Protein AF-A0A3C1B2U1-F1 (afdb_monomer_lite)

pLDDT: mean 78.53, std 18.51, range [32.44, 96.56]

Sequence (166 aa):
MKKTMICSLLISLIMLSIIATPVAAATLPESTLTSRSERLERRQAILDLRIVILKKQSSCLQMARDNNALRIELRELLKESSDTLTSEEIAVLKAINQEINGLADQLRETRGDIRSLLDALRDGTPPTLEKIKSTYDQIDDILDLRLDLLSQINDLLAQMARQISD

Structure (mmCIF, N/CA/C/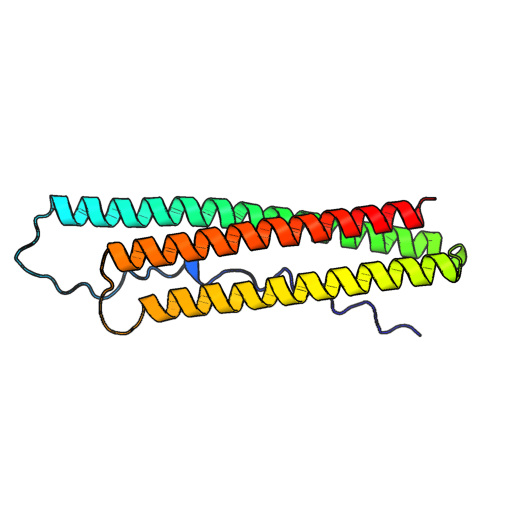O backbone):
data_AF-A0A3C1B2U1-F1
#
_entry.id   AF-A0A3C1B2U1-F1
#
loop_
_atom_site.group_PDB
_atom_site.id
_atom_site.type_symbol
_atom_site.label_atom_id
_atom_site.label_alt_id
_atom_site.label_comp_id
_atom_site.label_asym_id
_atom_site.label_entity_id
_atom_site.label_seq_id
_atom_site.pdbx_PDB_ins_code
_atom_site.Cartn_x
_atom_site.Cartn_y
_atom_site.Cartn_z
_atom_site.occupancy
_atom_site.B_iso_or_equiv
_atom_site.auth_seq_id
_atom_site.auth_comp_id
_atom_site.auth_asym_id
_atom_site.auth_atom_id
_atom_site.pdbx_PDB_model_num
ATOM 1 N N . MET A 1 1 ? -3.998 2.588 33.945 1.00 38.00 1 MET A N 1
ATOM 2 C CA . MET A 1 1 ? -3.057 2.044 32.936 1.00 38.00 1 MET A CA 1
ATOM 3 C C . MET A 1 1 ? -3.213 2.810 31.616 1.00 38.00 1 MET A C 1
ATOM 5 O O . MET A 1 1 ? -3.927 2.361 30.738 1.00 38.00 1 MET A O 1
ATOM 9 N N . LYS A 1 2 ? -2.622 4.010 31.490 1.00 34.47 2 LYS A N 1
ATOM 10 C CA . LYS A 1 2 ? -2.972 5.012 30.450 1.00 34.47 2 LYS A CA 1
ATOM 11 C C . LYS A 1 2 ? -1.898 5.249 29.361 1.00 34.47 2 LYS A C 1
ATOM 13 O O . LYS A 1 2 ? -1.813 6.352 28.840 1.00 34.47 2 LYS A O 1
ATOM 18 N N . LYS A 1 3 ? -1.030 4.281 29.024 1.00 32.44 3 LYS A N 1
ATOM 19 C CA . LYS A 1 3 ? 0.141 4.573 28.154 1.00 32.44 3 LYS A CA 1
ATOM 20 C C . LYS A 1 3 ? 0.396 3.681 26.932 1.00 32.44 3 LYS A C 1
ATOM 22 O O . LYS A 1 3 ? 1.359 3.944 26.227 1.00 32.44 3 LYS A O 1
ATOM 27 N N . THR A 1 4 ? -0.436 2.699 26.600 1.00 33.34 4 THR A N 1
ATOM 28 C CA . THR A 1 4 ? -0.079 1.718 25.548 1.00 33.34 4 THR A CA 1
ATOM 29 C C . THR A 1 4 ? -0.748 1.897 24.182 1.00 33.34 4 THR A C 1
ATOM 31 O O . THR A 1 4 ? -0.537 1.057 23.319 1.00 33.34 4 THR A O 1
ATOM 34 N N . MET A 1 5 ? -1.496 2.976 23.924 1.00 36.88 5 MET A N 1
ATOM 35 C CA . MET A 1 5 ? -2.307 3.077 22.692 1.00 36.88 5 MET A CA 1
ATOM 36 C C . MET A 1 5 ? -1.969 4.248 21.751 1.00 36.88 5 MET A C 1
ATOM 38 O O . MET A 1 5 ? -2.787 4.617 20.915 1.00 36.88 5 MET A O 1
ATOM 42 N N . ILE A 1 6 ? -0.781 4.857 21.876 1.00 36.12 6 ILE A N 1
ATOM 43 C CA . ILE A 1 6 ? -0.436 6.086 21.124 1.00 36.12 6 ILE A CA 1
ATOM 44 C C . ILE A 1 6 ? 0.585 5.858 19.987 1.00 36.12 6 ILE A C 1
ATOM 46 O O . ILE A 1 6 ? 0.707 6.700 19.102 1.00 36.12 6 ILE A O 1
ATOM 50 N N . CYS A 1 7 ? 1.272 4.716 19.902 1.00 33.25 7 CYS A N 1
ATOM 51 C CA . CYS A 1 7 ? 2.400 4.589 18.961 1.00 33.25 7 CYS A CA 1
ATOM 52 C C . CYS A 1 7 ? 2.063 4.273 17.488 1.00 33.25 7 CYS A C 1
ATOM 54 O O . CYS A 1 7 ? 2.971 4.287 16.664 1.00 33.25 7 CYS A O 1
ATOM 56 N N . SER A 1 8 ? 0.807 4.040 17.101 1.00 42.56 8 SER A N 1
ATOM 57 C CA . SER A 1 8 ? 0.472 3.630 15.721 1.00 42.56 8 SER A CA 1
ATOM 58 C C . SER A 1 8 ? 0.267 4.783 14.722 1.00 42.56 8 SER A C 1
ATOM 60 O O . SER A 1 8 ? 0.129 4.538 13.527 1.00 42.56 8 SER A O 1
ATOM 62 N N . LEU A 1 9 ? 0.308 6.045 15.169 1.00 40.25 9 LEU A N 1
ATOM 63 C CA . LEU A 1 9 ? 0.064 7.232 14.325 1.00 40.25 9 LEU A CA 1
ATOM 64 C C . LEU A 1 9 ? 1.242 7.624 13.409 1.00 40.25 9 LEU A C 1
ATOM 66 O O . LEU A 1 9 ? 1.083 8.463 12.530 1.00 40.25 9 LEU A O 1
ATOM 70 N N . LEU A 1 10 ? 2.425 7.032 13.599 1.00 41.00 10 LEU A N 1
ATOM 71 C CA . LEU A 1 10 ? 3.652 7.433 12.895 1.00 41.00 10 LEU A CA 1
ATOM 72 C C . LEU A 1 10 ? 4.003 6.573 11.671 1.00 41.00 10 LEU A C 1
ATOM 74 O O . LEU A 1 10 ? 4.903 6.939 10.916 1.00 41.00 10 LEU A O 1
ATOM 78 N N . ILE A 1 11 ? 3.305 5.458 11.437 1.00 44.84 11 ILE A N 1
ATOM 79 C CA . ILE A 1 11 ? 3.659 4.520 10.356 1.00 44.84 11 ILE A CA 1
ATOM 80 C C . ILE A 1 11 ? 3.142 5.005 8.987 1.00 44.84 11 ILE A C 1
ATOM 82 O O . ILE A 1 11 ? 3.762 4.734 7.959 1.00 44.84 11 ILE A O 1
ATOM 86 N N . SER A 1 12 ? 2.079 5.810 8.953 1.00 42.12 12 SER A N 1
ATOM 87 C CA . SER A 1 12 ? 1.441 6.279 7.714 1.00 42.12 12 SER A CA 1
ATOM 88 C C . SER A 1 12 ? 2.148 7.464 7.034 1.00 42.12 12 SER A C 1
ATOM 90 O O . SER A 1 12 ? 1.982 7.645 5.830 1.00 42.12 12 SER A O 1
ATOM 92 N N . LEU A 1 13 ? 2.967 8.255 7.746 1.00 40.09 13 LEU A N 1
ATOM 93 C CA . LEU A 1 13 ? 3.485 9.529 7.213 1.00 40.09 13 LEU A CA 1
ATOM 94 C C . LEU A 1 13 ? 4.898 9.474 6.602 1.00 40.09 13 LEU A C 1
ATOM 96 O O . LEU A 1 13 ? 5.290 10.404 5.904 1.00 40.09 13 LEU A O 1
ATOM 100 N N . ILE A 1 14 ? 5.683 8.411 6.817 1.00 43.47 14 ILE A N 1
ATOM 101 C CA . ILE A 1 14 ? 7.082 8.357 6.326 1.00 43.47 14 ILE A CA 1
ATOM 102 C C . ILE A 1 14 ? 7.179 7.818 4.880 1.00 43.47 14 ILE A C 1
ATOM 104 O O . ILE A 1 14 ? 8.216 7.319 4.433 1.00 43.47 14 ILE A O 1
ATOM 108 N N . MET A 1 15 ? 6.084 7.896 4.131 1.00 45.62 15 MET A N 1
ATOM 109 C CA . MET A 1 15 ? 5.932 7.278 2.824 1.00 45.62 15 MET A CA 1
ATOM 110 C C . MET A 1 15 ? 6.280 8.248 1.688 1.00 45.62 15 MET A C 1
ATOM 112 O O . MET A 1 15 ? 5.531 9.162 1.366 1.00 45.62 15 MET A O 1
ATOM 116 N N . LEU A 1 16 ? 7.404 7.940 1.031 1.00 47.59 16 LEU A N 1
ATOM 117 C CA . LEU A 1 16 ? 7.663 8.196 -0.391 1.00 47.59 16 LEU A CA 1
ATOM 118 C C . LE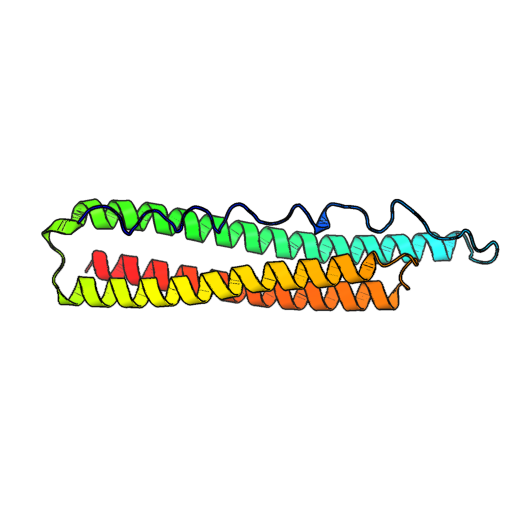U A 1 16 ? 8.141 9.588 -0.848 1.00 47.59 16 LEU A C 1
ATOM 120 O O . LEU A 1 16 ? 7.550 10.215 -1.722 1.00 47.59 16 LEU A O 1
ATOM 124 N N . SER A 1 17 ? 9.346 9.973 -0.424 1.00 45.50 17 SER A N 1
ATOM 125 C CA . SER A 1 17 ? 10.195 10.900 -1.198 1.00 45.50 17 SER A CA 1
ATOM 126 C C . SER A 1 17 ? 11.173 10.202 -2.165 1.00 45.50 17 SER A C 1
ATOM 128 O O . SER A 1 17 ? 11.888 10.876 -2.901 1.00 45.50 17 SER A O 1
ATOM 130 N N . ILE A 1 18 ? 11.218 8.862 -2.204 1.00 50.22 18 ILE A N 1
ATOM 131 C CA . ILE A 1 18 ? 12.315 8.115 -2.858 1.00 50.22 18 ILE A CA 1
ATOM 132 C C . ILE A 1 18 ? 12.126 7.995 -4.387 1.00 50.22 18 ILE A C 1
ATOM 134 O O . ILE A 1 18 ? 13.088 8.121 -5.136 1.00 50.22 18 ILE A O 1
ATOM 138 N N . ILE A 1 19 ? 10.890 7.859 -4.886 1.00 49.34 19 ILE A N 1
ATOM 139 C CA . ILE A 1 19 ? 10.606 7.737 -6.339 1.00 49.34 19 ILE A CA 1
ATOM 140 C C . ILE A 1 19 ? 10.613 9.117 -7.043 1.00 49.34 19 ILE A C 1
ATOM 142 O O . ILE A 1 19 ? 10.572 9.229 -8.273 1.00 49.34 19 ILE A O 1
ATOM 146 N N . ALA A 1 20 ? 10.680 10.216 -6.280 1.00 42.50 20 ALA A N 1
ATOM 147 C CA . ALA A 1 20 ? 10.669 11.578 -6.816 1.00 42.50 20 ALA A CA 1
ATOM 148 C C . ALA A 1 20 ? 12.016 11.986 -7.438 1.00 42.50 20 ALA A C 1
ATOM 150 O O . ALA A 1 20 ? 12.038 12.793 -8.373 1.00 42.50 20 ALA A O 1
ATOM 151 N N . THR A 1 21 ? 13.131 11.411 -6.977 1.00 47.03 21 THR A N 1
ATOM 152 C CA . THR A 1 21 ? 14.451 11.727 -7.528 1.00 47.03 21 THR A CA 1
ATOM 153 C C . THR A 1 21 ? 14.603 11.156 -8.937 1.00 47.03 21 THR A C 1
ATOM 155 O O . THR A 1 21 ? 14.472 9.946 -9.122 1.00 47.03 21 THR A O 1
ATOM 158 N N . PRO A 1 22 ? 14.888 11.990 -9.951 1.00 46.53 22 PRO A N 1
ATOM 159 C CA . PRO A 1 22 ? 15.189 11.493 -11.280 1.00 46.53 22 PRO A CA 1
ATOM 160 C C . PRO A 1 22 ? 16.494 10.692 -11.219 1.00 46.53 22 PRO A C 1
ATOM 162 O O . PRO A 1 22 ? 17.577 11.268 -11.184 1.00 46.53 22 PRO A O 1
ATOM 165 N N . VAL A 1 23 ? 16.394 9.363 -11.307 1.00 49.09 23 VAL A N 1
ATOM 166 C CA . VAL A 1 23 ? 17.527 8.471 -11.637 1.00 49.09 23 VAL A CA 1
ATOM 167 C C . VAL A 1 23 ? 18.179 8.884 -12.978 1.00 49.09 23 VAL A C 1
ATOM 169 O O . VAL A 1 23 ? 19.289 8.482 -13.287 1.00 49.09 23 VAL A O 1
ATOM 172 N N . ALA A 1 24 ? 17.525 9.760 -13.754 1.00 44.06 24 ALA A N 1
ATOM 173 C CA . ALA A 1 24 ? 17.918 10.177 -15.096 1.00 44.06 24 ALA A CA 1
ATOM 174 C C . ALA A 1 24 ? 18.443 11.626 -15.237 1.00 44.06 24 ALA A C 1
ATOM 176 O O . ALA A 1 24 ? 18.606 12.081 -16.369 1.00 44.06 24 ALA A O 1
ATOM 177 N N . ALA A 1 25 ? 18.682 12.380 -14.154 1.00 39.38 25 ALA A N 1
ATOM 178 C CA . ALA A 1 25 ? 19.197 13.757 -14.285 1.00 39.38 25 ALA A CA 1
ATOM 179 C C . ALA A 1 25 ? 20.733 13.860 -14.311 1.00 39.38 25 ALA A C 1
ATOM 181 O O . ALA A 1 25 ? 21.262 14.892 -14.715 1.00 39.38 25 ALA A O 1
ATOM 182 N N . ALA A 1 26 ? 21.460 12.807 -13.937 1.00 38.38 26 ALA A N 1
ATOM 183 C CA . ALA A 1 26 ? 22.915 12.789 -13.988 1.00 38.38 26 ALA A CA 1
ATOM 184 C C . ALA A 1 26 ? 23.394 11.483 -14.625 1.00 38.38 26 ALA A C 1
ATOM 186 O O . ALA A 1 26 ? 23.015 10.401 -14.195 1.00 38.38 26 ALA A O 1
ATOM 187 N N . THR A 1 27 ? 24.257 11.605 -15.632 1.00 46.31 27 THR A N 1
ATOM 188 C CA . THR A 1 27 ? 25.073 10.531 -16.219 1.00 46.31 27 THR A CA 1
ATOM 189 C C . THR A 1 27 ? 24.330 9.494 -17.071 1.00 46.31 27 THR A C 1
ATOM 191 O O . THR A 1 27 ? 24.038 8.383 -16.656 1.00 46.31 27 THR A O 1
ATOM 194 N N . LEU A 1 28 ? 24.106 9.822 -18.343 1.00 48.81 28 LEU A N 1
ATOM 195 C CA . LEU A 1 28 ? 24.262 8.824 -19.402 1.00 48.81 28 LEU A CA 1
ATOM 196 C C . LEU A 1 28 ? 25.491 9.265 -20.203 1.00 48.81 28 LEU A C 1
ATOM 198 O O . LEU A 1 28 ? 25.496 10.416 -20.645 1.00 48.81 28 LEU A O 1
ATOM 202 N N . PRO A 1 29 ? 26.534 8.429 -20.363 1.00 46.19 29 PRO A N 1
ATOM 203 C CA . PRO A 1 29 ? 27.626 8.745 -21.261 1.00 46.19 29 PRO A CA 1
ATOM 204 C C . PRO A 1 29 ? 27.020 8.950 -22.644 1.00 46.19 29 PRO A C 1
ATOM 206 O O . PRO A 1 29 ? 26.258 8.117 -23.143 1.00 46.19 29 PRO A O 1
ATOM 209 N N . GLU A 1 30 ? 27.316 10.105 -23.227 1.00 45.44 30 GLU A N 1
ATOM 210 C CA . GLU A 1 30 ? 26.991 10.440 -24.603 1.00 45.44 30 GLU A CA 1
ATOM 211 C C . GLU A 1 30 ? 27.755 9.486 -25.522 1.00 45.44 30 GLU A C 1
ATOM 213 O O . GLU A 1 30 ? 28.825 9.802 -26.030 1.00 45.44 30 GLU A O 1
ATOM 218 N N . SER A 1 31 ? 27.233 8.278 -25.733 1.00 48.59 31 SER A N 1
ATOM 219 C CA . SER A 1 31 ? 27.695 7.471 -26.852 1.00 48.59 31 SER A CA 1
ATOM 220 C C . SER A 1 31 ? 27.241 8.200 -28.114 1.00 48.59 31 SER A C 1
ATOM 222 O O . SER A 1 31 ? 26.040 8.302 -28.378 1.00 48.59 31 SER A O 1
ATOM 224 N N . THR A 1 32 ? 28.193 8.695 -28.891 1.00 53.06 32 THR A N 1
ATOM 225 C CA . THR A 1 32 ? 28.044 9.411 -30.169 1.00 53.06 32 THR A CA 1
ATOM 226 C C . THR A 1 32 ? 27.330 8.612 -31.276 1.00 53.06 32 THR A C 1
ATOM 228 O O . THR A 1 32 ? 27.247 9.076 -32.407 1.00 53.06 32 THR A O 1
ATOM 231 N N . LEU A 1 33 ? 26.793 7.426 -30.959 1.00 57.06 33 LEU A N 1
ATOM 232 C CA . LEU A 1 33 ? 26.267 6.425 -31.890 1.00 57.06 33 LEU A CA 1
ATOM 233 C C . LEU A 1 33 ? 24.751 6.171 -31.789 1.00 57.06 33 LEU A C 1
ATOM 235 O O . LEU A 1 33 ? 24.223 5.447 -32.623 1.00 57.06 33 LEU A O 1
ATOM 239 N N . THR A 1 34 ? 24.037 6.730 -30.805 1.00 66.06 34 THR A N 1
ATOM 240 C CA . THR A 1 34 ? 22.572 6.550 -30.700 1.00 66.06 34 THR A CA 1
ATOM 241 C C . THR A 1 34 ? 21.823 7.698 -31.356 1.00 66.06 34 THR A C 1
ATOM 243 O O . THR A 1 34 ? 22.113 8.87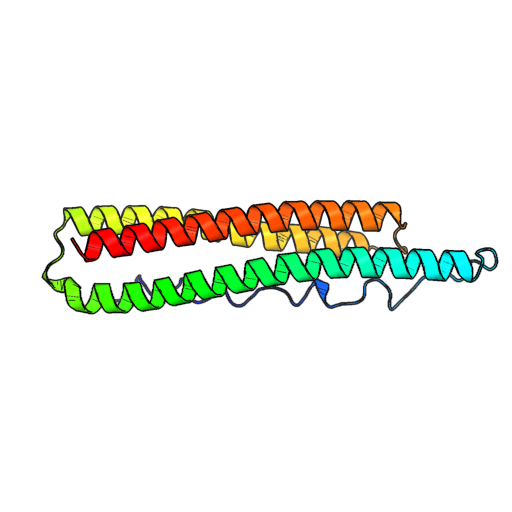6 -31.119 1.00 66.06 34 THR A O 1
ATOM 246 N N . SER A 1 35 ? 20.830 7.360 -32.176 1.00 80.38 35 SER A N 1
ATOM 247 C CA . SER A 1 35 ? 20.025 8.362 -32.863 1.00 80.38 35 SER A CA 1
ATOM 248 C C . SER A 1 35 ? 19.192 9.171 -31.860 1.00 80.38 35 SER A C 1
ATOM 250 O O . SER A 1 35 ? 18.817 8.712 -30.776 1.00 80.38 35 SER A O 1
ATOM 252 N N . ARG A 1 36 ? 18.861 10.416 -32.220 1.00 82.62 36 ARG A N 1
ATOM 253 C CA . ARG A 1 36 ? 17.981 11.262 -31.398 1.00 82.62 36 ARG A CA 1
ATOM 254 C C . ARG A 1 36 ? 16.609 10.610 -31.166 1.00 82.62 36 ARG A C 1
ATOM 256 O O . ARG A 1 36 ? 16.051 10.817 -30.092 1.00 82.62 36 ARG A O 1
ATOM 263 N N . SER A 1 37 ? 16.097 9.840 -32.133 1.00 85.25 37 SER A N 1
ATOM 264 C CA . SER A 1 37 ? 14.811 9.130 -32.022 1.00 85.25 37 SER A CA 1
ATOM 265 C C . SER A 1 37 ? 14.845 8.094 -30.902 1.00 85.25 37 SER A C 1
ATOM 267 O O . SER A 1 37 ? 14.075 8.200 -29.953 1.00 85.25 37 SER A O 1
ATOM 269 N N . GLU A 1 38 ? 15.827 7.189 -30.922 1.00 82.81 38 GLU A N 1
ATOM 270 C CA . GLU A 1 38 ? 15.974 6.129 -29.911 1.00 82.81 38 GLU A CA 1
ATOM 271 C C . GLU A 1 38 ? 16.151 6.703 -28.498 1.00 82.81 38 GLU A C 1
ATOM 273 O O . GLU A 1 38 ? 15.624 6.181 -27.513 1.00 82.81 38 GLU A O 1
ATOM 278 N N . ARG A 1 39 ? 16.865 7.831 -28.376 1.00 80.25 39 ARG A N 1
ATOM 279 C CA . ARG A 1 39 ? 17.015 8.539 -27.095 1.00 80.25 39 ARG A CA 1
ATOM 280 C C . ARG A 1 39 ? 15.686 9.078 -26.564 1.00 80.25 39 ARG A C 1
ATOM 282 O O . ARG A 1 39 ? 15.487 9.082 -25.348 1.00 80.25 39 ARG A O 1
ATOM 289 N N . LEU A 1 40 ? 14.816 9.579 -27.440 1.00 85.81 40 LEU A N 1
ATOM 290 C CA . LEU A 1 40 ? 13.497 10.089 -27.061 1.00 85.81 40 LEU A CA 1
ATOM 291 C C . LEU A 1 40 ? 12.544 8.946 -26.707 1.00 85.81 40 LEU A C 1
ATOM 293 O O . LEU A 1 40 ? 11.906 9.017 -25.662 1.00 85.81 40 LEU A O 1
ATOM 297 N N . GLU A 1 41 ? 12.523 7.876 -27.499 1.00 86.44 41 GLU A N 1
ATOM 298 C CA . GLU A 1 41 ? 11.726 6.671 -27.230 1.00 86.44 41 GLU A CA 1
ATOM 299 C C . GLU A 1 41 ? 12.084 6.052 -25.876 1.00 86.44 41 GLU A C 1
ATOM 301 O O . GLU A 1 41 ? 11.210 5.790 -25.050 1.00 86.44 41 GLU A O 1
ATOM 306 N N . ARG A 1 42 ? 13.383 5.921 -25.578 1.00 84.50 42 ARG A N 1
ATOM 307 C CA . ARG A 1 42 ? 13.847 5.432 -24.273 1.00 84.50 42 ARG A CA 1
ATOM 308 C C . ARG A 1 42 ? 13.396 6.328 -23.119 1.00 84.50 42 ARG A C 1
ATOM 310 O O . ARG A 1 42 ? 13.021 5.821 -22.064 1.00 84.50 42 ARG A O 1
ATOM 317 N N . ARG A 1 43 ? 13.456 7.653 -23.286 1.00 83.44 43 ARG A N 1
ATOM 318 C CA . ARG A 1 43 ? 12.980 8.603 -22.265 1.00 83.44 43 ARG A CA 1
ATOM 319 C C . ARG A 1 43 ? 11.477 8.478 -22.050 1.00 83.44 43 ARG A C 1
ATOM 321 O O . ARG A 1 43 ? 11.052 8.469 -20.899 1.00 83.44 43 ARG A O 1
ATOM 328 N N . GLN A 1 44 ? 10.708 8.360 -23.130 1.00 87.31 44 GLN A N 1
ATOM 329 C CA . GLN A 1 44 ? 9.262 8.194 -23.060 1.00 87.31 44 GLN A CA 1
ATOM 330 C C . GLN A 1 44 ? 8.894 6.908 -22.313 1.00 87.31 44 GLN A C 1
ATOM 332 O O . GLN A 1 44 ? 8.137 6.974 -21.353 1.00 87.31 44 GLN A O 1
ATOM 337 N N . ALA A 1 45 ? 9.536 5.782 -22.638 1.00 85.75 45 ALA A N 1
ATOM 338 C CA . ALA A 1 45 ? 9.305 4.512 -21.948 1.00 85.75 45 ALA A CA 1
ATOM 339 C C . ALA A 1 45 ? 9.544 4.608 -20.428 1.00 85.75 45 ALA A C 1
ATOM 341 O O . ALA A 1 45 ? 8.759 4.095 -19.636 1.00 85.75 45 ALA A O 1
ATOM 342 N N . ILE A 1 46 ? 10.602 5.305 -19.996 1.00 85.25 46 ILE A N 1
ATOM 343 C CA . ILE A 1 46 ? 10.884 5.513 -18.565 1.00 85.25 46 ILE A CA 1
ATOM 344 C C . ILE A 1 46 ? 9.811 6.394 -17.903 1.00 85.25 46 ILE A C 1
ATOM 346 O O . ILE A 1 46 ? 9.435 6.153 -16.755 1.00 85.25 46 ILE A O 1
ATOM 350 N N . LEU A 1 47 ? 9.320 7.422 -18.602 1.00 86.56 47 LEU A N 1
ATOM 351 C CA . LEU A 1 47 ? 8.238 8.269 -18.096 1.00 86.56 47 LEU A CA 1
ATOM 352 C C . LEU A 1 47 ? 6.930 7.489 -17.955 1.00 86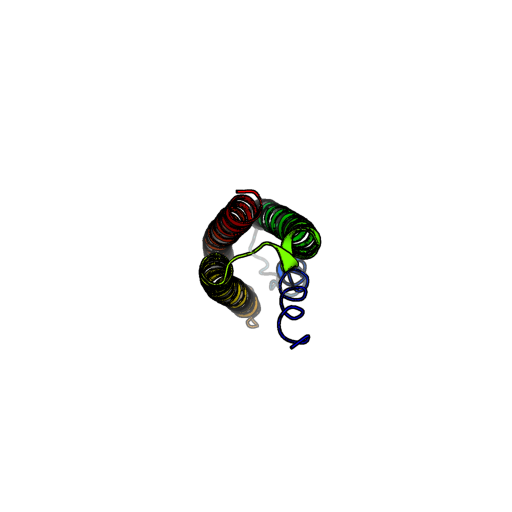.56 47 LEU A C 1
ATOM 354 O O . LEU A 1 47 ? 6.258 7.641 -16.937 1.00 86.56 47 LEU A O 1
ATOM 358 N N . ASP A 1 48 ? 6.608 6.629 -18.918 1.00 88.38 48 ASP A N 1
ATOM 359 C CA . ASP A 1 48 ? 5.395 5.811 -18.892 1.00 88.38 48 ASP A CA 1
ATOM 360 C C . ASP A 1 48 ? 5.406 4.843 -17.699 1.00 88.38 48 ASP A C 1
ATOM 362 O O . ASP A 1 48 ? 4.450 4.819 -16.921 1.00 88.38 48 ASP A O 1
ATOM 366 N N . LEU A 1 49 ? 6.530 4.149 -17.465 1.00 88.12 49 LEU A N 1
ATOM 367 C CA . LEU A 1 49 ? 6.729 3.314 -16.271 1.00 88.12 49 LEU A CA 1
ATOM 368 C C . LEU A 1 49 ? 6.523 4.120 -14.980 1.00 88.12 49 LEU A C 1
ATOM 370 O O . LEU A 1 49 ? 5.844 3.689 -14.049 1.00 88.12 49 LEU A O 1
ATOM 374 N N . ARG A 1 50 ? 7.068 5.340 -14.925 1.00 87.19 50 ARG A N 1
ATOM 375 C CA . ARG A 1 50 ? 6.922 6.219 -13.759 1.00 87.19 50 ARG A CA 1
ATOM 376 C C . ARG A 1 50 ? 5.483 6.652 -13.521 1.00 87.19 50 ARG A C 1
ATOM 378 O O . ARG A 1 50 ? 5.070 6.717 -12.366 1.00 87.19 50 ARG A O 1
ATOM 385 N N . ILE A 1 51 ? 4.726 6.942 -14.572 1.00 86.88 51 ILE A N 1
ATOM 386 C CA . ILE A 1 51 ? 3.312 7.311 -14.455 1.00 86.88 51 ILE A CA 1
ATOM 387 C C . ILE A 1 51 ? 2.508 6.159 -13.841 1.00 86.88 51 ILE A C 1
ATOM 389 O O . ILE A 1 51 ? 1.683 6.413 -12.962 1.00 86.88 51 ILE A O 1
ATOM 393 N N . VAL A 1 52 ? 2.757 4.914 -14.259 1.00 89.62 52 VAL A N 1
ATOM 394 C CA . VAL A 1 52 ? 2.084 3.724 -13.706 1.00 89.62 52 VAL A CA 1
ATOM 395 C C . VAL A 1 52 ? 2.361 3.591 -12.207 1.00 89.62 52 VAL A C 1
ATOM 397 O O . VAL A 1 52 ? 1.423 3.586 -11.406 1.00 89.62 52 VAL A O 1
ATOM 400 N N . ILE A 1 53 ? 3.636 3.621 -11.815 1.00 89.62 53 ILE A N 1
ATOM 401 C CA . ILE A 1 53 ? 4.043 3.517 -10.407 1.00 89.62 53 ILE A CA 1
ATOM 402 C C . ILE A 1 53 ? 3.469 4.653 -9.558 1.00 89.62 53 ILE A C 1
ATOM 404 O O . ILE A 1 53 ? 2.967 4.414 -8.461 1.00 89.62 53 ILE A O 1
ATOM 408 N N . LEU A 1 54 ? 3.472 5.892 -10.060 1.00 87.25 54 LEU A N 1
ATOM 409 C CA . LEU A 1 54 ? 2.900 7.033 -9.339 1.00 87.25 54 LEU A CA 1
ATOM 410 C C . LEU A 1 54 ? 1.386 6.889 -9.121 1.00 87.25 54 LEU A C 1
ATOM 412 O O . LEU A 1 54 ? 0.885 7.278 -8.064 1.00 87.25 54 LEU A O 1
ATOM 416 N N . LYS A 1 55 ? 0.650 6.308 -10.078 1.00 90.25 55 LYS A N 1
ATOM 417 C CA . LYS A 1 55 ? -0.788 6.032 -9.918 1.00 90.25 55 LYS A CA 1
ATOM 418 C C . LYS A 1 55 ? -1.047 4.987 -8.830 1.00 90.25 55 LYS A C 1
ATOM 420 O O . LYS A 1 55 ? -1.885 5.224 -7.955 1.00 90.25 55 LYS A O 1
ATOM 425 N N . LYS A 1 56 ? -0.313 3.868 -8.826 1.00 90.12 56 LYS A N 1
ATOM 426 C CA . LYS A 1 56 ? -0.449 2.846 -7.769 1.00 90.12 56 LYS A CA 1
ATOM 427 C C . LYS A 1 56 ? -0.030 3.381 -6.403 1.00 90.12 56 LYS A C 1
ATOM 429 O O . LYS A 1 56 ? -0.743 3.204 -5.417 1.00 90.12 56 LYS A O 1
ATOM 434 N N . GLN A 1 57 ? 1.056 4.147 -6.352 1.00 88.25 57 GLN A N 1
ATOM 435 C CA . GLN A 1 57 ? 1.481 4.839 -5.141 1.00 88.25 57 GLN A CA 1
ATOM 436 C C . GLN A 1 57 ? 0.391 5.780 -4.605 1.00 88.25 57 GLN A C 1
ATOM 438 O O . GLN A 1 57 ? 0.137 5.801 -3.401 1.00 88.25 57 GLN A O 1
ATOM 443 N N . SER A 1 58 ? -0.266 6.553 -5.475 1.00 88.50 58 SER A N 1
ATOM 444 C CA . SER A 1 58 ? -1.386 7.410 -5.071 1.00 88.50 58 SER A CA 1
ATOM 445 C C . SER A 1 58 ? -2.534 6.599 -4.466 1.00 88.50 58 SER A C 1
ATOM 447 O O . SER A 1 58 ? -3.147 7.043 -3.498 1.00 88.50 58 SER A O 1
ATOM 449 N N . SER A 1 59 ? -2.793 5.404 -4.996 1.00 92.38 59 SER A N 1
ATOM 450 C CA . SER A 1 59 ? -3.820 4.494 -4.476 1.00 92.38 59 SER A CA 1
ATOM 451 C C . SER A 1 59 ? -3.447 3.968 -3.085 1.00 92.38 59 SER A C 1
ATOM 453 O O . SER A 1 59 ? -4.262 4.036 -2.168 1.00 92.38 59 SER A O 1
ATOM 455 N N . CYS A 1 60 ? -2.185 3.568 -2.875 1.00 89.75 60 CYS A N 1
ATOM 456 C CA . CYS A 1 60 ? -1.668 3.211 -1.547 1.00 89.75 60 CYS A CA 1
ATOM 457 C C . CYS A 1 60 ? -1.831 4.361 -0.542 1.00 89.75 60 CYS A C 1
ATOM 459 O O . CYS A 1 60 ? -2.223 4.149 0.603 1.00 89.75 60 CYS A O 1
ATOM 461 N N . LEU A 1 61 ? -1.518 5.593 -0.956 1.00 88.00 61 LEU A N 1
ATOM 462 C CA . LEU A 1 61 ? -1.646 6.769 -0.095 1.00 88.00 61 LEU A CA 1
ATOM 463 C C . LEU A 1 61 ? -3.101 7.057 0.268 1.00 88.00 61 LEU A C 1
ATOM 465 O O . LEU A 1 61 ? -3.368 7.434 1.408 1.00 88.00 61 LEU A O 1
ATOM 469 N N . GLN A 1 62 ? -4.028 6.880 -0.673 1.00 90.75 62 GLN A N 1
ATOM 470 C CA . GLN A 1 62 ? -5.450 7.040 -0.394 1.00 90.75 62 GLN A CA 1
ATOM 471 C C . GLN A 1 62 ? -5.929 5.988 0.612 1.00 90.75 62 GLN A C 1
ATOM 473 O O . GLN A 1 62 ? -6.442 6.359 1.662 1.00 90.75 62 GLN A O 1
ATOM 478 N N . MET A 1 63 ? -5.628 4.708 0.382 1.00 90.31 63 MET A N 1
ATOM 479 C CA . MET A 1 63 ? -6.013 3.627 1.296 1.00 90.31 63 MET A CA 1
ATOM 480 C C . MET A 1 63 ? -5.414 3.810 2.702 1.00 90.31 63 MET A C 1
ATOM 482 O O . MET A 1 63 ? -6.046 3.515 3.713 1.00 90.31 63 MET A O 1
ATOM 486 N N . ALA A 1 64 ? -4.189 4.336 2.798 1.00 87.31 64 ALA A N 1
ATOM 487 C CA . ALA A 1 64 ? -3.565 4.663 4.079 1.00 87.31 64 ALA A CA 1
ATOM 488 C C . ALA A 1 64 ? -4.255 5.834 4.805 1.00 87.31 64 ALA A C 1
ATOM 490 O O . ALA A 1 64 ? -4.282 5.861 6.038 1.00 87.31 64 ALA A O 1
ATOM 491 N N . ARG A 1 65 ? -4.812 6.805 4.066 1.00 88.19 65 ARG A N 1
ATOM 492 C CA . ARG A 1 65 ? -5.629 7.883 4.646 1.00 88.19 65 ARG A CA 1
ATOM 493 C C . ARG A 1 65 ? -6.955 7.347 5.165 1.00 88.19 65 ARG A C 1
ATOM 495 O O . ARG A 1 65 ? -7.322 7.706 6.279 1.00 88.19 65 ARG A O 1
ATOM 502 N N . ASP A 1 66 ? -7.602 6.468 4.409 1.00 88.19 66 ASP A N 1
ATOM 503 C CA . ASP A 1 66 ? -8.872 5.848 4.797 1.00 88.19 66 ASP A CA 1
ATOM 504 C C . ASP A 1 66 ? -8.691 5.018 6.081 1.00 88.19 66 ASP A C 1
ATOM 506 O O . ASP A 1 66 ? -9.390 5.231 7.070 1.00 88.19 66 ASP A O 1
ATOM 510 N N . ASN A 1 67 ? -7.626 4.209 6.142 1.00 89.12 67 ASN A N 1
ATOM 511 C CA . ASN A 1 67 ? -7.196 3.504 7.355 1.00 89.12 67 ASN A CA 1
ATOM 512 C C . ASN A 1 67 ? -7.012 4.446 8.557 1.00 89.12 67 ASN A C 1
ATOM 514 O O . ASN A 1 67 ? -7.354 4.119 9.695 1.00 89.12 67 ASN A O 1
ATOM 518 N N . ASN A 1 68 ? -6.423 5.624 8.336 1.00 88.12 68 ASN A N 1
ATOM 519 C CA . ASN A 1 68 ? -6.210 6.594 9.404 1.00 88.12 68 ASN A CA 1
ATOM 520 C C . ASN A 1 68 ? -7.522 7.246 9.868 1.00 88.12 68 ASN A C 1
ATOM 522 O O . ASN A 1 68 ? -7.670 7.488 11.065 1.00 88.12 68 ASN A O 1
ATOM 526 N N . ALA A 1 69 ? -8.462 7.505 8.957 1.00 87.56 69 ALA A N 1
ATOM 527 C CA . ALA A 1 69 ? -9.793 7.996 9.301 1.00 87.56 69 ALA A CA 1
ATOM 528 C C . ALA A 1 69 ? -10.543 6.976 10.172 1.00 87.56 69 ALA A C 1
ATOM 530 O O . ALA A 1 69 ? -10.954 7.321 11.279 1.00 87.56 69 ALA A O 1
ATOM 531 N N . LEU A 1 70 ? -10.569 5.701 9.766 1.00 88.94 70 LEU A N 1
ATOM 532 C CA . LEU A 1 70 ? -11.176 4.619 10.551 1.00 88.94 70 LEU A CA 1
ATOM 533 C C . LEU A 1 70 ? -10.553 4.486 11.947 1.00 88.94 70 LEU A C 1
ATOM 535 O O . LEU A 1 70 ? -11.254 4.304 12.936 1.00 88.94 70 LEU A O 1
ATOM 539 N N . ARG A 1 71 ? -9.227 4.630 12.072 1.00 90.00 71 ARG A N 1
ATOM 540 C CA . ARG A 1 71 ? -8.556 4.628 13.388 1.00 90.00 71 ARG A CA 1
ATOM 541 C C . ARG A 1 71 ? -8.980 5.791 14.281 1.00 90.00 71 ARG A C 1
ATOM 543 O O . ARG A 1 71 ? -8.962 5.644 15.504 1.00 90.00 71 ARG A O 1
ATOM 550 N N . ILE A 1 72 ? -9.276 6.954 13.703 1.00 87.50 72 ILE A N 1
ATOM 551 C CA . ILE A 1 72 ? -9.774 8.111 14.453 1.00 87.50 72 ILE A CA 1
ATOM 552 C C . ILE A 1 72 ? -11.206 7.836 14.914 1.00 87.50 72 ILE A C 1
ATOM 554 O O . ILE A 1 72 ? -11.479 7.993 16.100 1.00 87.50 72 ILE A O 1
ATOM 558 N N . GLU A 1 73 ? -12.071 7.354 14.023 1.00 88.44 73 GLU A N 1
ATOM 559 C CA . GLU A 1 73 ? -13.459 6.992 14.341 1.00 88.44 73 GLU A CA 1
ATOM 560 C C . GLU A 1 73 ? -13.531 5.926 15.439 1.00 88.44 73 GLU A C 1
ATOM 562 O O . GLU A 1 73 ? -14.191 6.123 16.456 1.00 88.44 73 GLU A O 1
ATOM 567 N N . LEU A 1 74 ? -12.748 4.851 15.312 1.00 87.62 74 LEU A N 1
ATOM 568 C CA . LEU A 1 74 ? -12.623 3.810 16.335 1.00 87.62 74 LEU A CA 1
ATOM 569 C C . LEU A 1 74 ? -12.181 4.353 17.690 1.00 87.62 74 LEU A C 1
ATOM 571 O O . LEU A 1 74 ? -12.606 3.852 18.727 1.00 87.62 74 LEU A O 1
ATOM 575 N N . ARG A 1 75 ? -11.301 5.358 17.707 1.00 87.94 75 ARG A N 1
ATOM 576 C CA . ARG A 1 75 ? -10.851 5.962 18.961 1.00 87.94 75 ARG A CA 1
ATOM 577 C C . ARG A 1 75 ? -11.980 6.721 19.646 1.00 87.94 75 ARG A C 1
ATOM 579 O O . ARG A 1 75 ? -12.022 6.703 20.872 1.00 87.94 75 ARG A O 1
ATOM 586 N N . GLU A 1 76 ? -12.839 7.398 18.892 1.00 88.19 76 GLU A N 1
ATOM 587 C CA . GLU A 1 76 ? -14.005 8.069 19.468 1.00 88.19 76 GLU A CA 1
ATOM 588 C C . GLU A 1 76 ? -15.039 7.045 19.948 1.00 88.19 76 GLU A C 1
ATOM 590 O O . GLU A 1 76 ? -15.419 7.105 21.115 1.00 88.19 76 GLU A O 1
ATOM 595 N N . LEU A 1 77 ? -15.348 6.017 19.147 1.00 85.88 77 LEU A N 1
ATOM 596 C CA . LEU A 1 77 ? -16.230 4.916 19.563 1.00 85.88 77 LEU A CA 1
ATOM 597 C C . LEU A 1 77 ? -15.757 4.263 20.867 1.00 85.88 77 LEU A C 1
ATOM 599 O O . LEU A 1 77 ? -16.536 4.108 21.798 1.00 85.88 77 LEU A O 1
ATOM 603 N N . LEU A 1 78 ? -14.462 3.948 20.979 1.00 85.81 78 LEU A N 1
ATOM 604 C CA . LEU A 1 78 ? -13.886 3.360 22.193 1.00 85.81 78 LEU A CA 1
ATOM 605 C C . LEU A 1 78 ? -13.945 4.278 23.417 1.00 85.81 78 LEU A C 1
ATOM 607 O O . LEU A 1 78 ? -13.922 3.776 24.535 1.00 85.81 78 LEU A O 1
ATOM 611 N N . LYS A 1 79 ? -13.945 5.605 23.246 1.00 85.94 79 LYS A N 1
ATOM 612 C CA . LYS A 1 79 ? -14.109 6.531 24.378 1.00 85.94 79 LYS A CA 1
ATOM 613 C C . LYS A 1 79 ? -15.554 6.572 24.854 1.00 85.94 79 LYS A C 1
ATOM 615 O O . LYS A 1 79 ? -15.775 6.747 26.046 1.00 85.94 79 LYS A O 1
ATOM 620 N N . GLU A 1 80 ? -16.503 6.454 23.933 1.00 85.94 80 GLU A N 1
ATOM 621 C CA . GLU A 1 80 ? -17.934 6.479 24.235 1.00 85.94 80 GLU A CA 1
ATOM 622 C C . GLU A 1 80 ? -18.404 5.165 24.876 1.00 85.94 80 GLU A C 1
ATOM 624 O O . GLU A 1 80 ? -19.275 5.191 25.743 1.00 85.94 80 GLU A O 1
ATOM 629 N N . SER A 1 81 ? -17.784 4.036 24.520 1.00 79.81 81 SER A N 1
ATOM 630 C CA . SER A 1 81 ? -18.145 2.691 24.994 1.00 79.81 81 SER A CA 1
ATOM 631 C C . SER A 1 81 ? -17.189 2.091 26.035 1.00 79.81 81 SER A C 1
ATOM 633 O O . SER A 1 81 ? -17.359 0.941 26.438 1.00 79.81 81 SER A O 1
ATOM 635 N N . SER A 1 82 ? -16.171 2.825 26.510 1.00 74.56 82 SER A N 1
ATOM 636 C CA . SER A 1 82 ? -15.110 2.234 27.352 1.00 74.56 82 SER A CA 1
ATOM 637 C C . SER A 1 82 ? -15.612 1.571 28.632 1.00 74.56 82 SER A C 1
ATOM 639 O O . SER A 1 82 ? -14.962 0.659 29.141 1.00 74.56 82 SER A O 1
ATOM 641 N N . ASP A 1 83 ? -16.739 2.048 29.154 1.00 75.88 83 ASP A N 1
ATOM 642 C CA . ASP A 1 83 ? -17.316 1.594 30.418 1.00 75.88 83 ASP A CA 1
ATOM 643 C C . ASP A 1 83 ? -18.342 0.463 30.222 1.00 75.88 83 ASP A C 1
ATOM 645 O O . ASP A 1 83 ? -18.780 -0.138 31.202 1.00 75.88 83 ASP A O 1
ATOM 649 N N . THR A 1 84 ? -18.712 0.158 28.972 1.00 82.06 84 THR A N 1
ATOM 650 C CA . THR A 1 84 ? -19.702 -0.873 28.622 1.00 82.06 84 THR A CA 1
ATOM 651 C C . THR A 1 84 ? -19.077 -2.152 28.076 1.00 82.06 84 THR A C 1
ATOM 653 O O . THR A 1 84 ? -19.732 -3.189 28.115 1.00 82.06 84 THR A O 1
ATOM 656 N N . LEU A 1 85 ? -17.824 -2.102 27.612 1.00 84.25 85 LEU A N 1
ATOM 657 C CA . LEU A 1 85 ? -17.155 -3.259 27.016 1.00 84.25 85 LEU A CA 1
ATOM 658 C C . LEU A 1 85 ? -16.850 -4.360 28.040 1.00 84.25 85 LEU A C 1
ATOM 660 O O . LEU A 1 85 ? -16.249 -4.124 29.096 1.00 84.25 85 LEU A O 1
ATOM 664 N N . THR A 1 86 ? -17.191 -5.595 27.688 1.00 87.50 86 THR A N 1
ATOM 665 C CA . THR A 1 86 ? -16.880 -6.782 28.483 1.00 87.50 86 THR A CA 1
ATOM 666 C C . THR A 1 86 ? -15.400 -7.159 28.385 1.00 87.50 86 THR A C 1
ATOM 668 O O . THR A 1 86 ? -14.663 -6.772 27.474 1.00 87.50 86 THR A O 1
ATOM 671 N N . SER A 1 87 ? -14.917 -7.970 29.333 1.00 86.50 87 SER A N 1
ATOM 672 C CA . SER A 1 87 ? -13.538 -8.476 29.283 1.00 86.50 87 SER A CA 1
ATOM 673 C C . SER A 1 87 ? -13.254 -9.331 28.044 1.00 86.50 87 SER A C 1
ATOM 675 O O . SER A 1 87 ? -12.104 -9.395 27.607 1.00 86.50 87 SER A O 1
ATOM 677 N N . GLU A 1 88 ? -14.282 -9.988 27.503 1.00 87.81 88 GLU A N 1
ATOM 678 C CA . GLU A 1 88 ? -14.194 -10.814 26.299 1.00 87.81 88 GLU A CA 1
ATOM 679 C C . GLU A 1 88 ? -14.051 -9.944 25.044 1.00 87.81 88 GLU A C 1
ATOM 681 O O . GLU A 1 88 ? -13.085 -10.116 24.300 1.00 87.81 88 GLU A O 1
ATOM 686 N N . GLU A 1 89 ? -14.897 -8.924 24.877 1.00 87.50 89 GLU A N 1
ATOM 687 C CA . GLU A 1 89 ? -14.777 -7.936 23.792 1.00 87.50 89 GLU A CA 1
ATOM 688 C C . GLU A 1 89 ? -13.410 -7.243 23.803 1.00 87.50 89 GLU A C 1
ATOM 690 O O . GLU A 1 89 ? -12.743 -7.123 22.773 1.00 87.50 89 GLU A O 1
ATOM 695 N N . ILE A 1 90 ? -12.917 -6.856 24.984 1.00 87.31 90 ILE A N 1
ATOM 696 C CA . ILE A 1 90 ? -11.579 -6.264 25.128 1.00 87.31 90 ILE A CA 1
ATOM 697 C C . ILE A 1 90 ? -10.483 -7.235 24.658 1.00 87.31 90 ILE A C 1
ATOM 699 O O . ILE A 1 90 ? -9.472 -6.797 24.096 1.00 87.31 90 ILE A O 1
ATOM 703 N N . ALA A 1 91 ? -10.632 -8.541 24.900 1.00 88.81 91 ALA A N 1
ATOM 704 C CA . ALA A 1 91 ? -9.674 -9.542 24.438 1.00 88.81 91 ALA A CA 1
ATOM 705 C C . ALA A 1 91 ? -9.702 -9.686 22.907 1.00 88.81 91 ALA A C 1
ATOM 707 O O . ALA A 1 91 ? -8.635 -9.700 22.288 1.00 88.81 91 ALA A O 1
ATOM 708 N N . VAL A 1 92 ? -10.892 -9.695 22.299 1.00 88.88 92 VAL A N 1
ATOM 709 C CA . VAL A 1 92 ? -11.074 -9.726 20.837 1.00 88.88 92 VAL A CA 1
ATOM 710 C C . VAL A 1 92 ? -10.450 -8.492 20.181 1.00 88.88 92 VAL A C 1
ATOM 712 O O . VAL A 1 92 ? -9.622 -8.619 19.279 1.00 88.88 92 VAL A O 1
ATOM 715 N N . LEU A 1 93 ? -10.748 -7.292 20.687 1.00 88.88 93 LEU A N 1
ATOM 716 C CA . LEU A 1 93 ? -10.185 -6.040 20.169 1.00 88.88 93 LEU A CA 1
ATOM 717 C C . LEU A 1 93 ? -8.653 -6.000 20.271 1.00 88.88 93 LEU A C 1
ATOM 719 O O . LEU A 1 93 ? -7.976 -5.470 19.387 1.00 88.88 93 LEU A O 1
ATOM 723 N N . LYS A 1 94 ? -8.077 -6.580 21.333 1.00 89.75 94 LYS A N 1
ATOM 724 C CA . LYS A 1 94 ? -6.619 -6.715 21.467 1.00 89.75 94 LYS A CA 1
ATOM 725 C C . LYS A 1 94 ? -6.028 -7.663 20.429 1.00 89.75 94 LYS A C 1
ATOM 727 O O . LYS A 1 94 ? -4.968 -7.337 19.900 1.00 89.75 94 LYS A O 1
ATOM 732 N N . ALA A 1 95 ? -6.680 -8.791 20.151 1.00 90.69 95 ALA A N 1
ATOM 733 C CA . ALA A 1 95 ? -6.227 -9.745 19.142 1.00 90.69 95 ALA A CA 1
ATOM 734 C C . ALA A 1 95 ? -6.234 -9.114 17.741 1.00 90.69 95 ALA A C 1
ATOM 736 O O . ALA A 1 95 ? -5.208 -9.132 17.063 1.00 90.69 95 ALA A O 1
ATOM 737 N N . ILE A 1 96 ? -7.324 -8.433 17.365 1.00 89.31 96 ILE A N 1
ATOM 738 C CA . ILE A 1 96 ? -7.410 -7.720 16.079 1.00 89.31 96 ILE A CA 1
ATOM 739 C C . ILE A 1 96 ? -6.312 -6.649 15.975 1.00 89.31 96 ILE A C 1
ATOM 741 O O . ILE A 1 96 ? -5.620 -6.531 14.965 1.00 89.31 96 ILE A O 1
ATOM 745 N N . ASN A 1 97 ? -6.074 -5.887 17.047 1.00 88.06 97 ASN A N 1
ATOM 746 C CA . ASN A 1 97 ? -5.018 -4.876 17.043 1.00 88.06 97 ASN A CA 1
ATOM 747 C C . ASN A 1 97 ? -3.600 -5.484 16.952 1.00 88.06 97 ASN A C 1
ATOM 749 O O . ASN A 1 97 ? -2.694 -4.833 16.434 1.00 88.06 97 ASN A O 1
ATOM 753 N N . GLN A 1 98 ? -3.379 -6.707 17.444 1.00 89.50 98 GLN A N 1
ATOM 754 C CA . GLN A 1 98 ? -2.113 -7.424 17.249 1.00 89.50 98 GLN A CA 1
ATOM 755 C C . GLN A 1 98 ? -1.915 -7.827 15.787 1.00 89.50 98 GLN A C 1
ATOM 757 O O . GLN A 1 98 ? -0.824 -7.625 15.257 1.00 89.50 98 GLN A O 1
ATOM 762 N N . GLU A 1 99 ? -2.961 -8.315 15.125 1.00 91.81 99 GLU A N 1
ATOM 763 C CA . GLU A 1 99 ? -2.929 -8.650 13.698 1.00 91.81 99 GLU A CA 1
ATOM 764 C C . GLU A 1 99 ? -2.625 -7.416 12.837 1.00 91.81 99 GLU A C 1
ATOM 766 O O . GLU A 1 99 ? -1.704 -7.429 12.019 1.00 91.81 99 GLU A O 1
ATOM 771 N N . ILE A 1 100 ? -3.292 -6.295 13.127 1.00 89.69 100 ILE A N 1
ATOM 772 C CA . ILE A 1 100 ? -3.019 -4.999 12.494 1.00 89.69 100 ILE A CA 1
ATOM 773 C C . ILE A 1 100 ? -1.547 -4.582 12.652 1.00 89.69 100 ILE A C 1
ATOM 775 O O . ILE A 1 100 ? -0.974 -4.004 11.726 1.00 89.69 100 ILE A O 1
ATOM 779 N N . ASN A 1 101 ? -0.924 -4.837 13.807 1.00 88.25 101 ASN A N 1
ATOM 780 C CA . ASN A 1 101 ? 0.493 -4.517 14.005 1.00 88.25 101 ASN A CA 1
ATOM 781 C C . ASN A 1 101 ? 1.397 -5.402 13.136 1.00 88.25 101 ASN A C 1
ATOM 783 O O . ASN A 1 101 ? 2.333 -4.880 12.538 1.00 88.25 101 ASN A O 1
ATOM 787 N N . GLY A 1 102 ? 1.084 -6.695 12.999 1.00 90.12 102 GLY A N 1
ATOM 788 C CA . GLY A 1 102 ? 1.812 -7.594 12.099 1.00 90.12 102 GLY A CA 1
ATOM 789 C C . GLY A 1 102 ? 1.748 -7.140 10.637 1.00 90.12 102 GLY A C 1
ATOM 790 O O . GLY A 1 102 ? 2.773 -7.083 9.958 1.00 90.12 102 GLY A O 1
ATOM 791 N N . LEU A 1 103 ? 0.570 -6.719 10.166 1.00 90.69 103 LEU A N 1
ATOM 792 C CA . LEU A 1 103 ? 0.409 -6.149 8.821 1.00 90.69 103 LEU A CA 1
ATOM 793 C C . LEU A 1 103 ? 1.167 -4.819 8.661 1.00 90.69 103 LEU A C 1
ATOM 795 O O . LEU A 1 103 ? 1.743 -4.541 7.608 1.00 90.69 103 LEU A O 1
ATOM 799 N N . ALA A 1 104 ? 1.204 -3.990 9.707 1.00 86.94 104 ALA A N 1
ATOM 800 C CA . ALA A 1 104 ? 1.951 -2.735 9.696 1.00 86.94 104 ALA A CA 1
ATOM 801 C C . ALA A 1 104 ? 3.473 -2.951 9.612 1.00 86.94 104 ALA A C 1
ATOM 803 O O . ALA A 1 104 ? 4.161 -2.164 8.954 1.00 86.94 104 ALA A O 1
ATOM 804 N N . ASP A 1 105 ? 3.993 -4.013 10.230 1.00 88.69 105 ASP A N 1
ATOM 805 C CA . ASP A 1 105 ? 5.402 -4.392 10.123 1.00 88.69 105 ASP A CA 1
ATOM 806 C C . ASP A 1 105 ? 5.747 -4.844 8.692 1.00 88.69 105 ASP A C 1
ATOM 808 O O . ASP A 1 105 ? 6.706 -4.333 8.112 1.00 88.69 105 ASP A O 1
ATOM 812 N N . GLN A 1 106 ? 4.898 -5.653 8.047 1.00 89.88 106 GLN A N 1
ATOM 813 C CA . GLN A 1 106 ? 5.066 -6.016 6.627 1.00 89.88 106 GLN A CA 1
ATOM 814 C C . GLN A 1 106 ? 5.011 -4.783 5.701 1.00 89.88 106 GLN A C 1
ATOM 816 O O . GLN A 1 106 ? 5.830 -4.604 4.793 1.00 89.88 106 GLN A O 1
ATOM 821 N N . LEU A 1 107 ? 4.099 -3.840 5.966 1.00 89.62 107 LEU A N 1
ATOM 822 C CA . LEU A 1 107 ? 4.061 -2.554 5.258 1.00 89.62 107 LEU A CA 1
ATOM 823 C C . LEU A 1 107 ? 5.328 -1.718 5.469 1.00 89.62 107 LEU A C 1
ATOM 825 O O . LEU A 1 107 ? 5.644 -0.859 4.640 1.00 89.62 107 LEU A O 1
ATOM 829 N N . ARG A 1 108 ? 6.053 -1.903 6.569 1.00 87.69 108 ARG A N 1
ATOM 830 C CA . ARG A 1 108 ? 7.328 -1.224 6.798 1.00 87.69 108 ARG A CA 1
ATOM 831 C C . ARG A 1 108 ? 8.460 -1.889 6.018 1.00 87.69 108 ARG A C 1
ATOM 833 O O . ARG A 1 108 ? 9.296 -1.164 5.479 1.00 87.69 108 ARG A O 1
ATOM 840 N N . GLU A 1 109 ? 8.468 -3.214 5.930 1.00 89.81 109 GLU A N 1
ATOM 841 C CA . GLU A 1 109 ? 9.466 -3.994 5.184 1.00 89.81 109 GLU A CA 1
ATOM 842 C C . GLU A 1 109 ? 9.443 -3.670 3.689 1.00 89.81 109 GLU A C 1
ATOM 844 O O . GLU A 1 109 ? 10.464 -3.259 3.141 1.00 89.81 109 GLU A O 1
ATOM 849 N N . THR A 1 110 ? 8.257 -3.653 3.075 1.00 88.81 110 THR A N 1
ATOM 850 C CA . THR A 1 110 ? 8.084 -3.301 1.647 1.00 88.81 110 THR A CA 1
ATOM 851 C C . THR A 1 110 ? 8.662 -1.929 1.270 1.00 88.81 110 THR A C 1
ATOM 853 O O . THR A 1 110 ? 9.072 -1.691 0.134 1.00 88.81 110 THR A O 1
ATOM 856 N N . ARG A 1 111 ? 8.737 -0.982 2.218 1.00 85.06 111 ARG A N 1
ATOM 857 C CA . ARG A 1 111 ? 9.416 0.306 1.995 1.00 85.06 111 ARG A CA 1
ATOM 858 C C . ARG A 1 111 ? 10.935 0.137 1.884 1.00 85.06 111 ARG A C 1
ATOM 860 O O . ARG A 1 111 ? 11.568 0.858 1.110 1.00 85.06 111 ARG A O 1
ATOM 867 N N . GLY A 1 112 ? 11.512 -0.746 2.696 1.00 85.62 112 GLY A N 1
ATOM 868 C CA . GLY A 1 112 ? 12.917 -1.137 2.618 1.00 85.62 112 GLY A CA 1
ATOM 869 C C . GLY A 1 112 ? 13.239 -1.783 1.274 1.00 85.62 112 GLY A C 1
ATOM 870 O O . GLY A 1 112 ? 14.225 -1.398 0.650 1.00 85.62 112 GLY A O 1
ATOM 871 N N . ASP A 1 113 ? 12.359 -2.654 0.783 1.00 88.94 113 ASP A N 1
ATOM 872 C CA . ASP A 1 113 ? 12.529 -3.342 -0.502 1.00 88.94 113 ASP A CA 1
ATOM 873 C C . ASP A 1 113 ? 12.544 -2.364 -1.680 1.00 88.94 113 ASP A C 1
ATOM 875 O O . ASP A 1 113 ? 13.506 -2.335 -2.449 1.00 88.94 113 ASP A O 1
ATOM 879 N N . ILE A 1 114 ? 11.551 -1.465 -1.766 1.00 88.00 114 ILE A N 1
ATOM 880 C CA . ILE A 1 114 ? 11.516 -0.415 -2.803 1.00 88.00 114 ILE A CA 1
ATOM 881 C C . ILE A 1 114 ? 12.784 0.445 -2.752 1.00 88.00 114 ILE A C 1
ATOM 883 O O . ILE A 1 114 ? 13.338 0.811 -3.789 1.00 88.00 114 ILE A O 1
ATOM 887 N N . ARG A 1 115 ? 13.264 0.787 -1.551 1.00 86.81 115 ARG A N 1
ATOM 888 C CA . ARG A 1 115 ? 14.489 1.579 -1.407 1.00 86.81 115 ARG A CA 1
ATOM 889 C C . ARG A 1 115 ? 15.710 0.824 -1.929 1.00 86.81 115 ARG A C 1
ATOM 891 O O . ARG A 1 115 ? 16.469 1.405 -2.696 1.00 86.81 115 ARG A O 1
ATOM 898 N N . SER A 1 116 ? 15.867 -0.441 -1.554 1.00 87.75 116 SER A N 1
ATOM 899 C CA . SER A 1 116 ? 16.963 -1.297 -2.019 1.00 87.75 116 SER A CA 1
ATOM 900 C C . SER A 1 116 ? 16.971 -1.423 -3.545 1.00 87.75 116 SER A C 1
ATOM 902 O O . SER A 1 116 ? 18.023 -1.293 -4.168 1.00 87.75 116 SER A O 1
ATOM 904 N N . LEU A 1 117 ? 15.794 -1.586 -4.159 1.00 87.81 117 LEU A N 1
ATOM 905 C CA . LEU A 1 117 ? 15.632 -1.633 -5.614 1.00 87.81 117 LEU A CA 1
ATOM 906 C C . LEU A 1 117 ? 16.070 -0.331 -6.299 1.00 87.81 117 LEU A C 1
ATOM 908 O O . LEU A 1 117 ? 16.794 -0.353 -7.296 1.00 87.81 117 LEU A O 1
ATOM 912 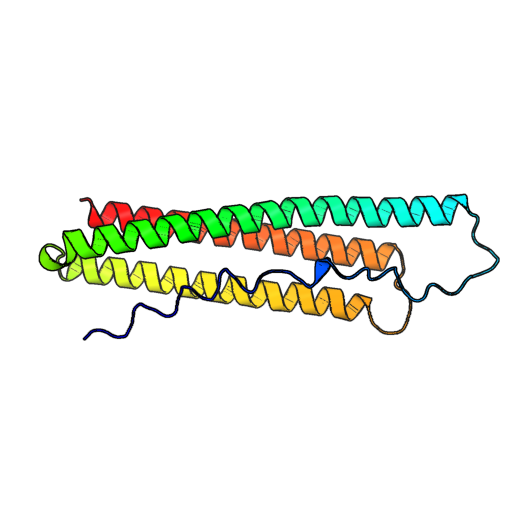N N . LEU A 1 118 ? 15.666 0.817 -5.753 1.00 85.31 118 LEU A N 1
ATOM 913 C CA . LEU A 1 118 ? 16.039 2.124 -6.298 1.00 85.31 118 LEU A CA 1
ATOM 914 C C . LEU A 1 118 ? 17.524 2.437 -6.091 1.00 85.31 118 LEU A C 1
ATOM 916 O O . LEU A 1 118 ? 18.152 3.010 -6.981 1.00 85.31 118 LEU A O 1
ATOM 920 N N . ASP A 1 119 ? 18.101 2.048 -4.956 1.00 84.62 119 ASP A N 1
ATOM 921 C CA . ASP A 1 119 ? 19.530 2.216 -4.693 1.00 84.62 119 ASP A CA 1
ATOM 922 C C . ASP A 1 119 ? 20.367 1.332 -5.644 1.00 84.62 119 ASP A C 1
ATOM 924 O O . ASP A 1 119 ? 21.358 1.808 -6.200 1.00 84.62 119 ASP A O 1
ATOM 928 N N . ALA A 1 120 ? 19.910 0.116 -5.972 1.00 82.81 120 ALA A N 1
ATOM 929 C CA . ALA A 1 120 ? 20.548 -0.763 -6.963 1.00 82.81 120 ALA A CA 1
ATOM 930 C C . ALA A 1 120 ? 20.517 -0.222 -8.412 1.00 82.81 120 ALA A C 1
ATOM 932 O O . ALA A 1 120 ? 21.319 -0.638 -9.260 1.00 82.81 120 ALA A O 1
ATOM 933 N N . LEU A 1 121 ? 19.607 0.710 -8.723 1.00 79.88 121 LEU A N 1
ATOM 934 C CA . LEU A 1 121 ? 19.603 1.444 -9.995 1.00 79.88 121 LEU A CA 1
ATOM 935 C C . LEU A 1 121 ? 20.601 2.609 -10.025 1.00 79.88 121 LEU A C 1
ATOM 937 O O . LEU A 1 121 ? 20.937 3.077 -11.111 1.00 79.88 121 LEU A O 1
ATOM 941 N N . ARG A 1 122 ? 21.068 3.087 -8.865 1.00 77.25 122 ARG A N 1
ATOM 942 C CA . ARG A 1 122 ? 21.975 4.244 -8.739 1.00 77.25 122 ARG A CA 1
ATOM 943 C C . ARG A 1 122 ? 23.456 3.861 -8.712 1.00 77.25 122 ARG A C 1
ATOM 945 O O . ARG A 1 122 ? 24.294 4.746 -8.556 1.00 77.25 122 ARG A O 1
ATOM 952 N N . ASP A 1 123 ? 23.776 2.578 -8.859 1.00 69.94 123 ASP A N 1
ATOM 953 C CA . ASP A 1 123 ? 25.124 2.021 -8.713 1.00 69.94 123 ASP A CA 1
ATOM 954 C C . ASP A 1 123 ? 26.078 2.422 -9.854 1.00 69.94 123 ASP A C 1
ATOM 956 O O . ASP A 1 123 ? 26.315 1.637 -10.773 1.00 69.94 123 ASP A O 1
ATOM 960 N N . GLY A 1 124 ? 26.563 3.676 -9.815 1.00 60.06 124 GLY A N 1
ATOM 961 C CA . GLY A 1 124 ? 27.739 4.250 -10.505 1.00 60.06 124 GLY A CA 1
ATOM 962 C C . GLY A 1 124 ? 27.775 4.208 -12.040 1.00 60.06 124 GLY A C 1
ATOM 963 O O . GLY A 1 124 ? 28.535 4.936 -12.675 1.00 60.06 124 GLY A O 1
ATOM 964 N N . THR A 1 125 ? 26.939 3.375 -12.640 1.00 70.94 125 THR A N 1
ATOM 965 C CA . THR A 1 125 ? 26.838 3.056 -14.050 1.00 70.94 125 THR A CA 1
ATOM 966 C C . THR A 1 125 ? 25.388 3.274 -14.471 1.00 70.94 125 THR A C 1
ATOM 968 O O . THR A 1 125 ? 24.465 2.845 -13.774 1.00 70.94 125 THR A O 1
ATOM 971 N N . PRO A 1 126 ? 25.147 3.957 -15.599 1.00 70.75 126 PRO A N 1
ATOM 972 C CA . PRO A 1 126 ? 23.792 4.156 -16.074 1.00 70.75 126 PRO A CA 1
ATOM 973 C C . PRO A 1 126 ? 23.123 2.803 -16.364 1.00 70.75 126 PRO A C 1
ATOM 975 O O . PRO A 1 126 ? 23.636 2.036 -17.187 1.00 70.75 126 PRO A O 1
ATOM 978 N N . PRO A 1 127 ? 21.970 2.496 -15.744 1.00 79.31 127 PRO A N 1
ATOM 979 C CA . PRO A 1 127 ? 21.301 1.220 -15.948 1.00 79.31 127 PRO A CA 1
ATOM 980 C C . PRO A 1 127 ? 20.778 1.096 -17.385 1.00 79.31 127 PRO A C 1
ATOM 982 O O . PRO A 1 127 ? 20.413 2.087 -18.028 1.00 79.31 127 PRO A O 1
ATOM 985 N N . THR A 1 128 ? 20.715 -0.130 -17.909 1.00 85.50 128 THR A N 1
ATOM 986 C CA . THR A 1 128 ? 20.064 -0.414 -19.198 1.00 85.50 128 THR A CA 1
ATOM 987 C C . THR A 1 128 ? 18.553 -0.195 -19.094 1.00 85.50 128 THR A C 1
ATOM 989 O O . THR A 1 128 ? 17.990 -0.221 -18.000 1.00 85.50 128 THR A O 1
ATOM 992 N N . LEU A 1 129 ? 17.870 0.026 -20.225 1.00 83.50 129 LEU A N 1
ATOM 993 C CA . LEU A 1 129 ? 16.406 0.161 -20.217 1.00 83.50 129 LEU A CA 1
ATOM 994 C C . LEU A 1 129 ? 15.728 -1.098 -19.655 1.00 83.50 129 LEU A C 1
ATOM 996 O O . LEU A 1 129 ? 14.780 -0.974 -18.892 1.00 83.50 129 LEU A O 1
ATOM 1000 N N . GLU A 1 130 ? 16.250 -2.283 -19.969 1.00 88.62 130 GLU A N 1
ATOM 1001 C CA . GLU A 1 130 ? 15.728 -3.553 -19.450 1.00 88.62 130 GLU A CA 1
ATOM 1002 C C . GLU A 1 130 ? 15.908 -3.685 -17.933 1.00 88.62 130 GLU A C 1
ATOM 1004 O O . GLU A 1 130 ? 14.978 -4.096 -17.244 1.00 88.62 130 GLU A O 1
ATOM 1009 N N . LYS A 1 131 ? 17.048 -3.239 -17.379 1.00 87.75 131 LYS A N 1
ATOM 1010 C CA . LYS A 1 131 ? 17.232 -3.183 -15.919 1.00 87.75 131 LYS A CA 1
ATOM 1011 C C . LYS A 1 131 ? 16.229 -2.221 -15.276 1.00 87.75 131 LYS A C 1
ATOM 1013 O O . LYS A 1 131 ? 15.652 -2.552 -14.250 1.00 87.75 131 LYS A O 1
ATOM 1018 N N . ILE A 1 132 ? 15.991 -1.058 -15.893 1.00 86.06 132 ILE A N 1
ATOM 1019 C CA . ILE A 1 132 ? 14.994 -0.094 -15.404 1.00 86.06 132 ILE A CA 1
ATOM 1020 C C . ILE A 1 132 ? 13.592 -0.712 -15.421 1.00 86.06 132 ILE A C 1
ATOM 1022 O O . ILE A 1 132 ? 12.931 -0.677 -14.391 1.00 86.06 132 ILE A O 1
ATOM 1026 N N . LYS A 1 133 ? 13.151 -1.298 -16.543 1.00 89.38 133 LYS A N 1
ATOM 1027 C CA . LYS A 1 133 ? 11.842 -1.968 -16.648 1.00 89.38 133 LYS A CA 1
ATOM 1028 C C . LYS A 1 133 ? 11.670 -3.021 -15.558 1.00 89.38 133 LYS A C 1
ATOM 1030 O O . LYS A 1 133 ? 10.764 -2.894 -14.751 1.00 89.38 133 LYS A O 1
ATOM 1035 N N . SER A 1 134 ? 12.620 -3.952 -15.450 1.00 91.75 134 SER A N 1
ATOM 1036 C CA . SER A 1 134 ? 12.575 -5.019 -14.446 1.00 91.75 134 SER A CA 1
ATOM 1037 C C . SER A 1 134 ? 12.504 -4.490 -13.010 1.00 91.75 134 SER A C 1
ATOM 1039 O O . SER A 1 134 ? 11.812 -5.067 -12.176 1.00 91.75 134 SER A O 1
ATOM 1041 N N . THR A 1 135 ? 13.196 -3.389 -12.697 1.00 89.38 135 THR A N 1
ATOM 1042 C CA . THR A 1 135 ? 13.076 -2.761 -11.376 1.00 89.38 135 THR A CA 1
ATOM 1043 C C . THR A 1 135 ? 11.705 -2.123 -11.164 1.00 89.38 135 THR A C 1
ATOM 1045 O O . THR A 1 135 ? 11.160 -2.218 -10.069 1.00 89.38 135 THR A O 1
ATOM 1048 N N . TYR A 1 136 ? 11.150 -1.462 -12.179 1.00 89.31 136 TYR A N 1
ATOM 1049 C CA . TYR A 1 136 ? 9.818 -0.871 -12.088 1.00 89.31 136 TYR A CA 1
ATOM 1050 C C . TYR A 1 136 ? 8.732 -1.943 -11.949 1.00 89.31 136 TYR A C 1
ATOM 1052 O O . TYR A 1 136 ? 7.849 -1.751 -11.125 1.00 89.31 136 TYR A O 1
ATOM 1060 N N . ASP A 1 137 ? 8.846 -3.077 -12.642 1.00 93.06 137 ASP A N 1
ATOM 1061 C CA . ASP A 1 137 ? 7.930 -4.217 -12.495 1.00 93.06 137 ASP A CA 1
ATOM 1062 C C . ASP A 1 137 ? 7.964 -4.773 -11.059 1.00 93.06 137 ASP A C 1
ATOM 1064 O O . ASP A 1 137 ? 6.929 -4.928 -10.426 1.00 93.06 137 ASP A O 1
ATOM 1068 N N . GLN A 1 138 ? 9.156 -4.946 -10.473 1.00 94.50 138 GLN A N 1
ATOM 1069 C CA . GLN A 1 138 ? 9.283 -5.369 -9.068 1.00 94.50 138 GLN A CA 1
ATOM 1070 C C . GLN A 1 138 ? 8.691 -4.350 -8.082 1.00 94.50 138 GLN A C 1
ATOM 1072 O O . GLN A 1 138 ? 8.115 -4.724 -7.064 1.00 94.50 138 GLN A O 1
ATOM 1077 N N . ILE A 1 139 ? 8.839 -3.048 -8.353 1.00 90.94 139 ILE A N 1
ATOM 1078 C CA . ILE A 1 139 ? 8.194 -2.008 -7.538 1.00 90.94 139 ILE A CA 1
ATOM 1079 C C . ILE A 1 139 ? 6.671 -2.083 -7.692 1.00 90.94 139 ILE A C 1
ATOM 1081 O O . ILE A 1 139 ? 5.967 -1.864 -6.709 1.00 90.94 139 ILE A O 1
ATOM 1085 N N . ASP A 1 140 ? 6.170 -2.378 -8.891 1.00 93.81 140 ASP A N 1
ATOM 1086 C CA . ASP A 1 140 ? 4.744 -2.544 -9.169 1.00 93.81 140 ASP A CA 1
ATOM 1087 C C . ASP A 1 140 ? 4.147 -3.693 -8.343 1.00 93.81 140 ASP A C 1
ATOM 1089 O O . ASP A 1 140 ? 3.168 -3.473 -7.629 1.00 93.81 140 ASP A O 1
ATOM 1093 N N . ASP A 1 141 ? 4.814 -4.852 -8.324 1.00 96.06 141 ASP A N 1
ATOM 1094 C CA . ASP A 1 141 ? 4.433 -6.016 -7.510 1.00 96.06 141 ASP A CA 1
ATOM 1095 C C . ASP A 1 141 ? 4.417 -5.683 -6.007 1.00 96.06 141 ASP A C 1
ATOM 1097 O O . ASP A 1 141 ? 3.490 -6.038 -5.273 1.00 96.06 141 ASP A O 1
ATOM 1101 N N . ILE A 1 142 ? 5.429 -4.949 -5.523 1.00 94.44 142 ILE A N 1
ATOM 1102 C CA . ILE A 1 142 ? 5.470 -4.513 -4.120 1.00 94.44 142 ILE A CA 1
ATOM 1103 C C . ILE A 1 142 ? 4.321 -3.542 -3.820 1.00 94.44 142 ILE A C 1
ATOM 1105 O O . ILE A 1 142 ? 3.759 -3.572 -2.724 1.00 94.44 142 ILE A O 1
ATOM 1109 N N . LEU A 1 143 ? 3.963 -2.655 -4.752 1.00 92.19 143 LEU A N 1
ATOM 1110 C CA . LEU A 1 143 ? 2.837 -1.740 -4.566 1.00 92.19 143 LEU A CA 1
ATOM 1111 C C . LEU A 1 143 ? 1.492 -2.476 -4.541 1.00 92.19 143 LEU A C 1
ATOM 1113 O O . LEU A 1 143 ? 0.630 -2.067 -3.765 1.00 92.19 143 LEU A O 1
ATOM 1117 N N . ASP A 1 144 ? 1.332 -3.559 -5.301 1.00 96.06 144 ASP A N 1
ATOM 1118 C CA . ASP A 1 144 ? 0.146 -4.422 -5.219 1.00 96.06 144 ASP A CA 1
ATOM 1119 C C . ASP A 1 144 ? 0.052 -5.109 -3.856 1.00 96.06 144 ASP A C 1
ATOM 1121 O O . ASP A 1 144 ? -0.961 -4.971 -3.171 1.00 96.06 144 ASP A O 1
ATOM 1125 N N . LEU A 1 145 ? 1.149 -5.708 -3.377 1.00 95.38 145 LEU A N 1
ATOM 1126 C CA . LEU A 1 145 ? 1.199 -6.263 -2.022 1.00 95.38 145 LEU A CA 1
ATOM 1127 C C . LEU A 1 145 ? 0.837 -5.207 -0.966 1.00 95.38 145 LEU A C 1
ATOM 1129 O O . LEU A 1 145 ? 0.096 -5.474 -0.021 1.00 95.38 145 LEU A O 1
ATOM 1133 N N . ARG A 1 146 ? 1.337 -3.976 -1.110 1.00 94.75 146 ARG A N 1
ATOM 1134 C CA . ARG A 1 146 ? 1.006 -2.889 -0.179 1.00 94.75 146 ARG A CA 1
ATOM 1135 C C . ARG A 1 146 ? -0.472 -2.514 -0.214 1.00 94.75 146 ARG A C 1
ATOM 1137 O O . ARG A 1 146 ? -1.007 -2.186 0.844 1.00 94.75 146 ARG A O 1
ATOM 1144 N N . LEU A 1 147 ? -1.112 -2.519 -1.382 1.00 94.31 147 LEU A N 1
ATOM 1145 C CA . LEU A 1 147 ? -2.552 -2.282 -1.494 1.00 94.31 147 LEU A CA 1
ATOM 1146 C C . LEU A 1 147 ? -3.340 -3.370 -0.764 1.00 94.31 147 LEU A C 1
ATOM 1148 O O . LEU A 1 147 ? -4.216 -3.031 0.032 1.00 94.31 147 LEU A O 1
ATOM 1152 N N . ASP A 1 148 ? -2.969 -4.635 -0.950 1.00 96.56 148 ASP A N 1
ATOM 1153 C CA . ASP A 1 148 ? -3.616 -5.769 -0.285 1.00 96.56 148 ASP A CA 1
ATOM 1154 C C . ASP A 1 148 ? -3.482 -5.686 1.238 1.00 96.56 148 ASP A C 1
ATOM 1156 O O . ASP A 1 148 ? -4.469 -5.821 1.963 1.00 96.56 148 ASP A O 1
ATOM 1160 N N . LEU A 1 149 ? -2.281 -5.387 1.743 1.00 94.44 149 LEU A N 1
ATOM 1161 C CA . LEU A 1 149 ? -2.044 -5.209 3.179 1.00 94.44 149 LEU A CA 1
ATOM 1162 C C . LEU A 1 149 ? -2.854 -4.037 3.752 1.00 94.44 149 LEU A C 1
ATOM 1164 O O . LEU A 1 149 ? -3.415 -4.139 4.841 1.00 94.44 149 LEU A O 1
ATOM 1168 N N . LEU A 1 150 ? -2.940 -2.915 3.030 1.00 93.88 150 LEU A N 1
ATOM 1169 C CA . LEU A 1 150 ? -3.745 -1.766 3.455 1.00 93.88 150 LEU A CA 1
ATOM 1170 C C . LEU A 1 150 ? -5.247 -2.076 3.442 1.00 93.88 150 LEU A C 1
ATOM 1172 O O . LEU A 1 150 ? -5.961 -1.573 4.310 1.00 93.88 150 LEU A O 1
ATOM 1176 N N . SER A 1 151 ? -5.716 -2.894 2.496 1.00 95.00 151 SER A N 1
ATOM 1177 C CA . SER A 1 151 ? -7.101 -3.370 2.455 1.00 95.00 151 SER A CA 1
ATOM 1178 C C . SER A 1 151 ? -7.413 -4.273 3.648 1.00 95.00 151 SER A C 1
ATOM 1180 O O . SER A 1 151 ? -8.401 -4.043 4.337 1.00 95.00 151 SER A O 1
ATOM 1182 N N . GLN A 1 152 ? -6.531 -5.226 3.965 1.00 95.06 152 GLN A N 1
ATOM 1183 C CA . GLN A 1 152 ? -6.692 -6.101 5.132 1.00 95.06 152 GLN A CA 1
ATOM 1184 C C . GLN A 1 152 ? -6.759 -5.304 6.442 1.00 95.06 152 GLN A C 1
ATOM 1186 O O . GLN A 1 152 ? -7.595 -5.583 7.298 1.00 95.06 152 GLN A O 1
ATOM 1191 N N . ILE A 1 153 ? -5.927 -4.265 6.599 1.00 93.25 153 ILE A N 1
ATOM 1192 C CA . ILE A 1 153 ? -6.011 -3.388 7.778 1.00 93.25 153 ILE A CA 1
ATOM 1193 C C . ILE A 1 153 ? -7.366 -2.667 7.824 1.00 93.25 153 ILE A C 1
ATOM 1195 O O . ILE A 1 153 ? -7.958 -2.602 8.900 1.00 93.25 153 ILE A O 1
ATOM 1199 N N . ASN A 1 154 ? -7.878 -2.163 6.697 1.00 92.44 154 ASN A N 1
ATOM 1200 C CA . ASN A 1 154 ? -9.200 -1.529 6.647 1.00 92.44 154 ASN A CA 1
ATOM 1201 C C . ASN A 1 154 ? -10.300 -2.500 7.104 1.00 92.44 154 ASN A C 1
ATOM 1203 O O . ASN A 1 154 ? -11.137 -2.127 7.928 1.00 92.44 154 ASN A O 1
ATOM 1207 N N . ASP A 1 155 ? -10.270 -3.746 6.628 1.00 95.00 155 ASP A N 1
ATOM 1208 C CA . ASP A 1 155 ? -11.250 -4.775 6.991 1.00 95.00 155 ASP A CA 1
ATOM 1209 C C . ASP A 1 155 ? -11.217 -5.095 8.493 1.00 95.00 155 ASP A C 1
ATOM 1211 O O . ASP A 1 155 ? -12.268 -5.172 9.140 1.00 95.00 155 ASP A O 1
ATOM 1215 N N . LEU A 1 156 ? -10.018 -5.200 9.075 1.00 93.44 156 LEU A N 1
ATOM 1216 C CA . LEU A 1 156 ? -9.828 -5.410 10.512 1.00 93.44 156 LEU A CA 1
ATOM 1217 C C . LEU A 1 156 ? -10.298 -4.203 11.337 1.00 93.44 156 LEU A C 1
ATOM 1219 O O . LEU A 1 156 ? -10.954 -4.375 12.364 1.00 93.44 156 LEU A O 1
ATOM 1223 N N . LEU A 1 157 ? -10.033 -2.973 10.888 1.00 91.00 157 LEU A N 1
ATOM 1224 C CA . LEU A 1 157 ? -10.545 -1.764 11.544 1.00 91.00 157 LEU A CA 1
ATOM 1225 C C . LEU A 1 157 ? -12.083 -1.721 11.500 1.00 91.00 157 LEU A C 1
ATOM 1227 O O . LEU A 1 157 ? -12.726 -1.446 12.513 1.00 91.00 157 LEU A O 1
ATOM 1231 N N . ALA A 1 158 ? -12.691 -2.067 10.365 1.00 91.81 158 ALA A N 1
ATOM 1232 C CA . ALA A 1 158 ? -14.143 -2.167 10.240 1.00 91.81 158 ALA A CA 1
ATOM 1233 C C . ALA A 1 158 ? -14.731 -3.304 11.097 1.00 91.81 158 ALA A C 1
ATOM 1235 O O . ALA A 1 158 ? -15.854 -3.202 11.596 1.00 91.81 158 ALA A O 1
ATOM 1236 N N . GLN A 1 159 ? -13.997 -4.404 11.288 1.00 92.44 159 GLN A N 1
ATOM 1237 C CA . GLN A 1 159 ? -14.378 -5.462 12.224 1.00 92.44 159 GLN A CA 1
ATOM 1238 C C . GLN A 1 159 ? -14.357 -4.962 13.672 1.00 92.44 159 GLN A C 1
ATOM 1240 O O . GLN A 1 159 ? -15.322 -5.202 14.394 1.00 92.44 159 GLN A O 1
ATOM 1245 N N . MET A 1 160 ? -13.322 -4.220 14.082 1.00 90.56 160 MET A N 1
ATOM 1246 C CA . MET A 1 160 ? -13.278 -3.609 15.417 1.00 90.56 160 MET A CA 1
ATOM 1247 C C . MET A 1 160 ? -14.469 -2.676 15.651 1.00 90.56 160 MET A C 1
ATOM 1249 O O . MET A 1 160 ? -15.047 -2.700 16.730 1.00 90.56 160 MET A O 1
ATOM 1253 N N . ALA A 1 161 ? -14.862 -1.885 14.649 1.00 88.75 161 ALA A N 1
ATOM 1254 C CA . ALA A 1 161 ? -15.962 -0.929 14.789 1.00 88.75 161 ALA A CA 1
ATOM 1255 C C . ALA A 1 161 ? -17.298 -1.639 15.039 1.00 88.75 161 ALA A C 1
ATOM 1257 O O . ALA A 1 161 ? -18.071 -1.216 15.897 1.00 88.75 161 ALA A O 1
ATOM 1258 N N . ARG A 1 162 ? -17.530 -2.755 14.336 1.00 89.44 162 ARG A N 1
ATOM 1259 C CA . ARG A 1 162 ? -18.699 -3.620 14.543 1.00 89.44 162 ARG A CA 1
ATOM 1260 C C . ARG A 1 162 ? -18.719 -4.215 15.950 1.00 89.44 162 ARG A C 1
ATOM 1262 O O . ARG A 1 162 ? -19.7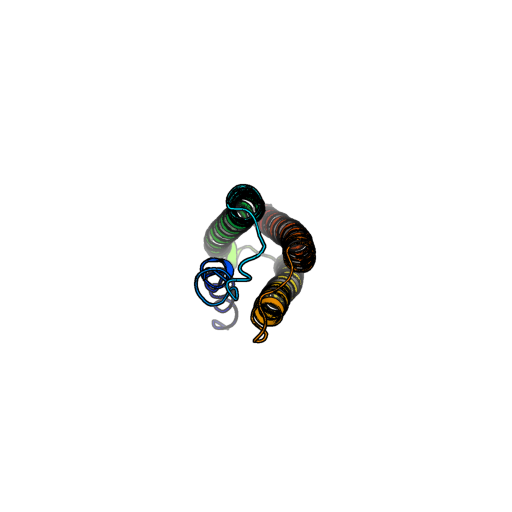16 -4.069 16.634 1.00 89.44 162 ARG A O 1
ATOM 1269 N N . GLN A 1 163 ? -17.589 -4.751 16.417 1.00 86.94 163 GLN A N 1
ATOM 1270 C CA . GLN A 1 163 ? -17.462 -5.311 17.774 1.00 86.94 163 GLN A CA 1
ATOM 1271 C C . GLN A 1 163 ? -17.720 -4.300 18.902 1.00 86.94 163 GLN A C 1
ATOM 1273 O O . GLN A 1 163 ? -17.996 -4.708 20.017 1.00 86.94 163 GLN A O 1
ATOM 1278 N N . ILE A 1 164 ? -17.572 -2.998 18.640 1.00 84.75 164 ILE A N 1
ATOM 1279 C CA . ILE A 1 164 ? -17.837 -1.938 19.627 1.00 84.75 164 ILE A CA 1
ATOM 1280 C C . ILE A 1 164 ? -19.296 -1.455 19.570 1.00 84.75 164 ILE A C 1
ATOM 1282 O O . ILE A 1 164 ? -19.781 -0.863 20.531 1.00 84.75 164 ILE A O 1
ATOM 1286 N N . SER A 1 165 ? -19.961 -1.633 18.426 1.00 80.38 165 SER A N 1
ATOM 1287 C CA . SER A 1 165 ? -21.313 -1.115 18.179 1.00 80.38 165 SER A CA 1
ATOM 1288 C C . SER A 1 165 ? -22.420 -2.122 18.509 1.00 80.38 165 SER A C 1
ATOM 1290 O O . SER A 1 165 ? -23.574 -1.705 18.620 1.00 80.38 165 SER A O 1
ATOM 1292 N N . ASP A 1 166 ? -22.071 -3.407 18.610 1.00 66.62 166 ASP A N 1
ATOM 1293 C CA . ASP A 1 166 ? -22.944 -4.510 19.037 1.00 66.62 166 ASP A CA 1
ATOM 1294 C C . ASP A 1 166 ? -23.020 -4.593 20.573 1.00 66.62 166 ASP A C 1
ATOM 1296 O O . ASP A 1 166 ? -24.136 -4.840 21.091 1.00 66.62 166 ASP A O 1
#

Foldseek 3Di:
DPPDDPPPPPLLPVDDPLLVDPLPPDDDPPPVPDDPVVVVVLVVLLVVLSVLLVVLSVLLNVLSVLLVVLVVVLVVLCVVCVPPDDPVLVVVLVVLVVVLVVLSVLLVVLRVVLNVLSVVCNPPHHDDSVSSVVSSVVSVVSSVVSSVSSVSSSVSSVVNSVSSVD

Radius of gyration: 21.66 Å; chains: 1; bounding box: 51×25×66 Å

Secondary structure (DSSP, 8-state):
---SS-GGGGSSSS--SSTTS-TTSS-----TTS-HHHHHHHHHHHHHHHHHHHHHHHHHHHHHHHHHHHHHHHHHHHHHSTTT--HHHHHHHHHHHHHHHHHHHHHHHHHHHHHHHHHHH-SSSPPPHHHHHHHHHHHHHHHHHHHHHHHHHHHHHHHHHHHHH-